Protein AF-A0A7C4VHU2-F1 (afdb_monomer)

Foldseek 3Di:
DDDDPLNVLVVVLVVLVVVLVVLVVVLVVCVVVVVPVVSVVSVVVSVVSVVVSVVSVVVNVVVPPD

pLDDT: mean 94.83, std 6.94, range [57.75, 98.62]

Sequence (66 aa):
MAETELERAQRLFDEGAARIERQRALISELRADGHADLAEKAAQLLGQLLALQAEHEANLRKLRSP

Nearest PDB structures (foldseek):
  8ftm-assembly2_B  TM=8.576E-01  e=1.470E+00  Thermochaetoides thermophila DSM 1495
  3k79-assembly1_A-2  TM=9.486E-01  e=1.790E+00  Escherichia coli
  8wqx-assembly1_A  TM=9.247E-01  e=3.693E+00  Ureaplasma diversum
  8wr0-assembly1_H  TM=9.226E-01  e=5.480E+00  Ureaplasma diversum
  6zvs-assembly1_A  TM=9.406E-01  e=9.908E+00  Nostoc punctiforme

Radius of gyration: 15.18 Å; Cα contacts (8 Å, |Δi|>4): 39; chains: 1; bounding box: 42×16×43 Å

Mean predicted aligned error: 3.18 Å

Solvent-accessible surface area (backbone atoms only — not comparable to full-atom values): 3619 Å² total; per-residue (Å²): 134,82,82,49,74,61,58,50,35,50,52,53,36,53,55,42,52,58,48,51,52,52,47,51,52,50,31,52,50,29,48,74,74,66,38,54,72,58,22,50,55,46,48,55,52,46,52,55,50,52,53,53,40,53,53,34,50,53,51,39,51,56,70,72,52,131

Structure (mmCIF, N/CA/C/O backbone):
data_AF-A0A7C4VHU2-F1
#
_entry.id   AF-A0A7C4VHU2-F1
#
loop_
_atom_site.group_PDB
_atom_site.id
_atom_site.type_symbol
_atom_site.label_atom_id
_atom_si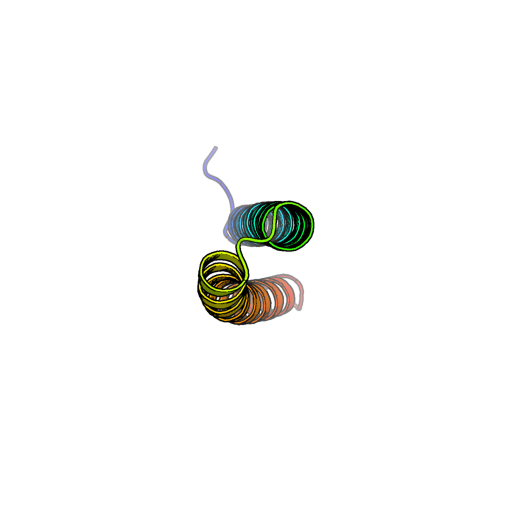te.label_alt_id
_atom_site.label_comp_id
_atom_site.label_asym_id
_atom_site.label_entity_id
_atom_site.label_seq_id
_atom_site.pdbx_PDB_ins_code
_atom_site.Cartn_x
_atom_site.Cartn_y
_atom_site.Cartn_z
_atom_site.occupancy
_atom_site.B_iso_or_equiv
_atom_site.auth_seq_id
_atom_site.auth_comp_id
_atom_site.auth_asym_id
_atom_site.auth_atom_id
_atom_site.pdbx_PDB_model_num
ATOM 1 N N . MET A 1 1 ? -29.425 2.770 7.714 1.00 64.38 1 MET A N 1
ATOM 2 C CA . MET A 1 1 ? -28.673 2.429 8.940 1.00 64.38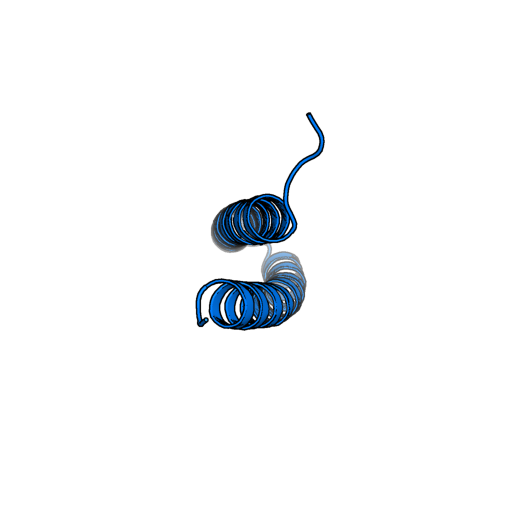 1 MET A CA 1
ATOM 3 C C . MET A 1 1 ? -27.256 2.941 8.756 1.00 64.38 1 MET A C 1
ATOM 5 O O . MET A 1 1 ? -26.785 2.901 7.626 1.00 64.38 1 MET A O 1
ATOM 9 N N . ALA A 1 2 ? -26.639 3.506 9.793 1.00 82.44 2 ALA A N 1
ATOM 10 C CA . ALA A 1 2 ? -25.254 3.971 9.714 1.00 82.44 2 ALA A CA 1
ATOM 11 C C . ALA A 1 2 ? -24.293 2.773 9.806 1.00 82.44 2 ALA A C 1
ATOM 13 O O . ALA A 1 2 ? -24.590 1.820 10.523 1.00 82.44 2 ALA A O 1
ATOM 14 N N . GLU A 1 3 ? -23.187 2.833 9.063 1.00 88.75 3 GLU A N 1
ATOM 15 C CA . GLU A 1 3 ? -22.082 1.865 9.116 1.00 88.75 3 GLU A CA 1
ATOM 16 C C . GLU A 1 3 ? -21.516 1.793 10.547 1.00 88.75 3 GLU A C 1
ATOM 18 O O . GLU A 1 3 ? -21.302 2.828 11.184 1.00 88.75 3 GLU A O 1
ATOM 23 N N . THR A 1 4 ? -21.280 0.584 11.059 1.00 94.56 4 THR A N 1
ATOM 24 C CA . THR A 1 4 ? -20.593 0.375 12.342 1.00 94.56 4 THR A CA 1
ATOM 25 C C . THR A 1 4 ? -19.097 0.673 12.219 1.00 94.56 4 THR A C 1
ATOM 27 O O . THR A 1 4 ? -18.516 0.628 11.135 1.00 94.56 4 THR A O 1
ATOM 30 N N . GLU A 1 5 ? -18.421 0.938 13.339 1.00 92.12 5 GLU A N 1
ATOM 31 C CA . GLU A 1 5 ? -16.969 1.169 13.327 1.00 92.12 5 GLU A CA 1
ATOM 32 C C . GLU A 1 5 ? -16.187 -0.039 12.790 1.00 92.12 5 GLU A C 1
ATOM 34 O O . GLU A 1 5 ? -15.197 0.136 12.078 1.00 92.12 5 GLU A O 1
ATOM 39 N N . LEU A 1 6 ? -16.660 -1.260 13.070 1.00 93.75 6 LEU A N 1
ATOM 40 C CA . LEU A 1 6 ? -16.064 -2.494 12.563 1.00 93.75 6 LEU A CA 1
ATOM 41 C C . LEU A 1 6 ? -16.235 -2.633 11.045 1.00 93.75 6 LEU A C 1
ATOM 43 O O . LEU A 1 6 ? -15.265 -2.944 10.355 1.00 93.75 6 LEU A O 1
ATOM 47 N N . GLU A 1 7 ? -17.434 -2.374 10.516 1.00 94.88 7 GLU A N 1
ATOM 48 C CA . GLU A 1 7 ? -17.691 -2.386 9.068 1.00 94.88 7 GLU A CA 1
ATOM 49 C C . GLU A 1 7 ? -16.847 -1.327 8.352 1.00 94.88 7 GLU A C 1
ATOM 51 O O . GLU A 1 7 ? -16.198 -1.626 7.347 1.00 94.88 7 GLU A O 1
ATOM 56 N N . ARG A 1 8 ? -16.757 -0.121 8.923 1.00 92.88 8 ARG A N 1
ATOM 57 C CA . ARG A 1 8 ? -15.917 0.954 8.390 1.00 92.88 8 ARG A CA 1
ATOM 58 C C . ARG A 1 8 ? -14.441 0.568 8.369 1.00 92.88 8 ARG A C 1
ATOM 60 O O . ARG A 1 8 ? -13.762 0.806 7.371 1.00 92.88 8 ARG A O 1
ATOM 67 N N . ALA A 1 9 ? -13.930 -0.008 9.457 1.00 93.50 9 ALA A N 1
ATOM 68 C CA . ALA A 1 9 ? -12.540 -0.447 9.540 1.00 93.50 9 ALA A CA 1
ATOM 69 C C . ALA A 1 9 ? -12.238 -1.575 8.544 1.00 93.50 9 ALA A C 1
ATOM 71 O O . ALA A 1 9 ? -11.194 -1.546 7.892 1.00 93.50 9 ALA A O 1
ATOM 72 N N . GLN A 1 10 ? -13.164 -2.527 8.384 1.00 96.06 10 GLN A N 1
ATOM 73 C CA . GLN A 1 10 ? -13.050 -3.598 7.397 1.00 96.06 10 GLN A CA 1
ATOM 74 C C . GLN A 1 10 ? -12.984 -3.035 5.977 1.00 96.06 10 GLN A C 1
ATOM 76 O O . GLN A 1 10 ? -12.068 -3.360 5.226 1.00 96.06 10 GLN A O 1
ATOM 81 N N . ARG A 1 11 ? -13.902 -2.129 5.630 1.00 95.00 11 ARG A N 1
ATOM 82 C CA . ARG A 1 11 ? -13.931 -1.507 4.308 1.00 95.00 11 ARG A CA 1
ATOM 83 C C . ARG A 1 11 ? -12.649 -0.733 4.006 1.00 95.00 11 ARG A C 1
ATOM 85 O O . ARG A 1 11 ? -12.106 -0.868 2.915 1.00 95.00 11 ARG A O 1
ATOM 92 N N . LEU A 1 12 ? -12.138 0.049 4.959 1.00 93.06 12 LEU A N 1
ATOM 93 C CA . 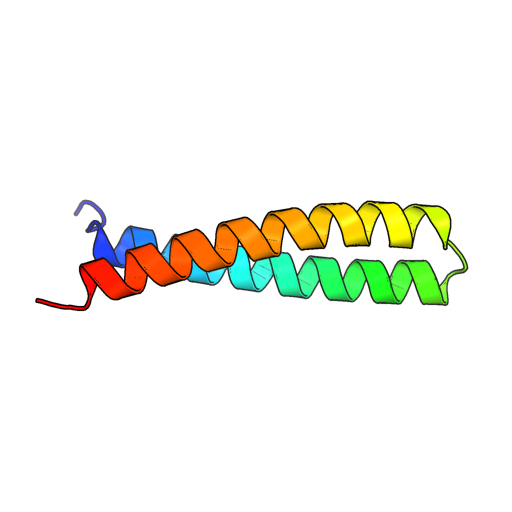LEU A 1 12 ? -10.876 0.780 4.786 1.00 93.06 12 LEU A CA 1
ATOM 94 C C . LEU A 1 12 ? -9.680 -0.164 4.597 1.00 93.06 12 LEU A C 1
ATOM 96 O O . LEU A 1 12 ? -8.814 0.114 3.767 1.00 93.06 12 LEU A O 1
ATOM 100 N N . PHE A 1 13 ? -9.650 -1.286 5.322 1.00 95.75 13 PHE A N 1
ATOM 101 C CA . PHE A 1 13 ? -8.638 -2.324 5.137 1.00 95.75 13 PHE A CA 1
ATOM 102 C C . PHE A 1 13 ? -8.706 -2.928 3.724 1.00 95.75 13 PHE A C 1
ATOM 104 O O . PHE A 1 13 ? -7.681 -3.020 3.049 1.00 95.75 13 PHE A O 1
ATOM 111 N N . ASP A 1 14 ? -9.897 -3.284 3.243 1.00 96.81 14 ASP A N 1
ATOM 112 C CA . ASP A 1 14 ? -10.071 -3.885 1.915 1.00 96.81 14 ASP A CA 1
ATOM 113 C C .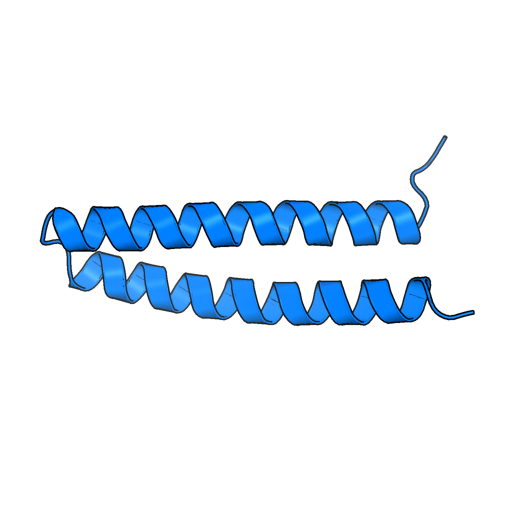 ASP A 1 14 ? -9.742 -2.889 0.787 1.00 96.81 14 ASP A C 1
ATOM 115 O O . ASP A 1 14 ? -9.048 -3.225 -0.178 1.00 96.81 14 ASP A O 1
ATOM 119 N N . GLU A 1 15 ? -10.168 -1.629 0.925 1.00 95.69 15 GLU A N 1
ATOM 120 C CA . GLU A 1 15 ? -9.823 -0.554 -0.009 1.00 95.69 15 GLU A CA 1
ATOM 121 C C . GLU A 1 15 ? -8.308 -0.316 -0.077 1.00 95.69 15 GLU A C 1
ATOM 123 O O . GLU A 1 15 ? -7.761 -0.112 -1.168 1.00 95.69 15 GLU A O 1
ATOM 128 N N . GLY A 1 16 ? -7.625 -0.330 1.070 1.00 96.31 16 GLY A N 1
ATOM 129 C CA . GLY A 1 16 ? -6.178 -0.164 1.147 1.00 96.31 16 GLY A CA 1
ATOM 130 C C . GLY A 1 16 ? -5.427 -1.324 0.490 1.00 96.31 16 GLY A C 1
ATOM 131 O O . GLY A 1 16 ? -4.539 -1.084 -0.334 1.00 96.31 16 GLY A O 1
ATOM 132 N N . ALA A 1 17 ? -5.856 -2.567 0.729 1.00 96.94 17 ALA A N 1
ATOM 133 C CA . ALA A 1 17 ? -5.305 -3.752 0.071 1.00 96.94 17 ALA A CA 1
ATOM 134 C C . ALA A 1 17 ? -5.449 -3.671 -1.461 1.00 96.94 17 ALA A C 1
ATOM 136 O O . ALA A 1 17 ? -4.478 -3.858 -2.196 1.00 96.94 17 ALA A O 1
ATOM 137 N N . ALA A 1 18 ? -6.626 -3.280 -1.961 1.00 97.75 18 ALA A N 1
ATOM 138 C CA . ALA A 1 18 ? -6.857 -3.113 -3.397 1.00 97.75 18 ALA A CA 1
ATOM 139 C C . ALA A 1 18 ? -6.020 -1.979 -4.025 1.00 97.75 18 ALA A C 1
ATOM 141 O O . ALA A 1 18 ? -5.678 -2.024 -5.210 1.00 97.75 18 ALA A O 1
ATOM 142 N N . ARG A 1 19 ? -5.696 -0.921 -3.269 1.00 96.81 19 ARG A N 1
ATOM 143 C CA . ARG A 1 19 ? -4.782 0.142 -3.729 1.00 96.81 19 ARG A CA 1
ATOM 144 C C . ARG A 1 19 ? -3.338 -0.347 -3.782 1.00 96.81 19 ARG A C 1
ATOM 146 O O . ARG A 1 19 ? -2.654 -0.048 -4.754 1.00 96.81 19 ARG A O 1
ATOM 153 N N . ILE A 1 20 ? -2.901 -1.118 -2.787 1.00 98.44 20 ILE A N 1
ATOM 154 C CA . ILE A 1 20 ? -1.565 -1.726 -2.750 1.00 98.44 20 ILE A CA 1
ATOM 155 C C . ILE A 1 20 ? -1.341 -2.626 -3.965 1.00 98.44 20 ILE A C 1
ATOM 157 O O . ILE A 1 20 ? -0.329 -2.473 -4.646 1.00 98.44 20 ILE A O 1
ATOM 161 N N . GLU A 1 21 ? -2.290 -3.506 -4.285 1.00 98.38 21 GLU A N 1
ATOM 162 C CA . GLU A 1 21 ? -2.152 -4.408 -5.434 1.00 98.38 21 GLU A CA 1
ATOM 163 C C . GLU A 1 21 ? -2.085 -3.648 -6.763 1.00 98.38 21 GLU A C 1
ATOM 165 O O . GLU A 1 21 ? -1.199 -3.899 -7.581 1.00 98.38 21 GLU A O 1
ATOM 170 N N . ARG A 1 22 ? -2.934 -2.629 -6.951 1.00 98.12 22 ARG A N 1
ATOM 171 C CA . ARG A 1 22 ? -2.854 -1.752 -8.132 1.00 98.12 22 ARG A CA 1
ATOM 172 C C . ARG A 1 22 ? -1.522 -1.009 -8.220 1.00 98.12 22 ARG A C 1
ATOM 174 O O . ARG A 1 22 ? -0.959 -0.892 -9.303 1.00 98.12 22 ARG A O 1
ATOM 181 N N . GLN A 1 23 ? -0.992 -0.541 -7.091 1.00 98.31 23 GLN A N 1
ATOM 182 C CA . GLN A 1 23 ? 0.300 0.140 -7.050 1.00 98.31 23 GLN A CA 1
ATOM 183 C C . GLN A 1 23 ? 1.455 -0.811 -7.405 1.00 98.31 23 GLN A C 1
ATOM 185 O O . GLN A 1 23 ? 2.380 -0.416 -8.113 1.00 98.31 23 GLN A O 1
ATOM 190 N N . ARG A 1 24 ? 1.402 -2.073 -6.956 1.00 98.62 24 ARG A N 1
ATOM 191 C CA . ARG A 1 24 ? 2.381 -3.107 -7.333 1.00 98.62 24 ARG A CA 1
ATOM 192 C C . ARG A 1 24 ? 2.346 -3.396 -8.831 1.00 98.62 24 ARG A C 1
ATOM 194 O O . ARG A 1 24 ? 3.412 -3.463 -9.442 1.00 98.62 24 ARG A O 1
ATOM 201 N N . ALA A 1 25 ? 1.151 -3.522 -9.409 1.00 98.50 25 ALA A N 1
ATOM 202 C CA . ALA A 1 25 ? 0.979 -3.715 -10.847 1.00 98.50 25 ALA A CA 1
ATOM 203 C C . ALA A 1 25 ? 1.585 -2.548 -11.643 1.00 98.50 25 ALA A C 1
ATOM 205 O O . ALA A 1 25 ? 2.436 -2.777 -12.498 1.00 98.50 25 ALA A O 1
ATOM 206 N N . LEU A 1 26 ? 1.272 -1.303 -11.262 1.00 98.31 26 LEU A N 1
ATOM 207 C CA . LEU A 1 26 ? 1.838 -0.106 -11.891 1.00 98.31 26 LEU A CA 1
ATOM 208 C C . LEU A 1 26 ? 3.373 -0.079 -11.832 1.00 98.31 26 LEU A C 1
ATOM 210 O O . LEU A 1 26 ? 4.027 0.240 -12.818 1.00 98.31 26 LEU A O 1
ATOM 214 N N . ILE A 1 27 ? 3.977 -0.421 -10.688 1.00 98.56 27 ILE A N 1
ATOM 215 C CA . ILE A 1 27 ? 5.444 -0.495 -10.573 1.00 98.56 27 ILE A CA 1
ATOM 216 C C . ILE A 1 27 ? 6.012 -1.542 -11.536 1.00 98.56 27 ILE A C 1
ATOM 218 O O . ILE A 1 27 ? 7.060 -1.309 -12.138 1.00 98.56 27 ILE A O 1
ATOM 222 N N . SER A 1 28 ? 5.346 -2.691 -11.670 1.00 98.44 28 SER A N 1
ATOM 223 C CA . SER A 1 28 ? 5.761 -3.742 -12.601 1.00 98.44 28 SER A CA 1
ATOM 224 C C . SER A 1 28 ? 5.699 -3.268 -14.054 1.00 98.44 28 SER A C 1
ATOM 226 O O . SER A 1 28 ? 6.655 -3.486 -14.793 1.00 98.44 28 SER A O 1
ATOM 228 N N . GLU A 1 29 ? 4.620 -2.587 -14.442 1.00 98.56 29 GLU A N 1
ATOM 229 C CA . GLU A 1 29 ? 4.439 -2.007 -15.781 1.00 98.56 29 GLU A CA 1
ATOM 230 C C . GLU A 1 29 ? 5.504 -0.943 -16.075 1.00 98.56 29 GLU A C 1
ATOM 232 O O . GLU A 1 29 ? 6.245 -1.061 -17.046 1.00 98.56 29 GLU A O 1
ATOM 237 N N . LEU A 1 30 ? 5.699 0.021 -15.167 1.00 98.62 30 LEU A N 1
ATOM 238 C CA . LEU A 1 30 ? 6.717 1.068 -15.317 1.00 98.62 30 LEU A CA 1
ATOM 239 C C . LEU A 1 30 ? 8.130 0.493 -15.474 1.00 98.62 30 LEU A C 1
ATOM 241 O O . LEU A 1 30 ? 8.937 1.030 -16.230 1.00 98.62 30 LEU A O 1
ATOM 245 N N . ARG A 1 31 ? 8.450 -0.597 -14.767 1.00 98.19 31 ARG A N 1
ATOM 246 C CA . ARG A 1 31 ? 9.742 -1.283 -14.924 1.00 98.19 31 ARG A CA 1
ATOM 247 C C . ARG A 1 31 ? 9.860 -1.977 -16.274 1.00 98.19 31 ARG A C 1
ATOM 249 O O . ARG A 1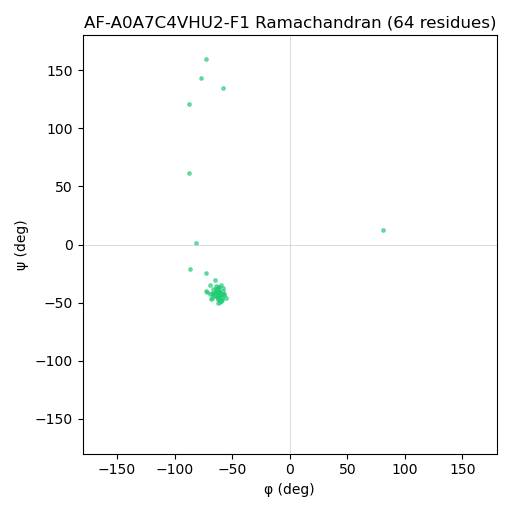 31 ? 10.925 -1.896 -16.879 1.00 98.19 31 ARG A O 1
ATOM 256 N N . ALA A 1 32 ? 8.802 -2.649 -16.723 1.00 98.38 32 ALA A N 1
ATOM 257 C CA . ALA A 1 32 ? 8.780 -3.327 -18.016 1.00 98.38 32 ALA A CA 1
ATOM 258 C C . ALA A 1 32 ? 8.945 -2.339 -19.182 1.00 98.38 32 ALA A C 1
ATOM 260 O O . ALA A 1 32 ? 9.678 -2.627 -20.125 1.00 98.38 32 ALA A O 1
ATOM 261 N N . ASP A 1 33 ? 8.362 -1.147 -19.058 1.00 98.38 33 ASP A N 1
ATOM 262 C CA . ASP A 1 33 ? 8.426 -0.080 -20.062 1.00 98.38 33 ASP A CA 1
ATOM 263 C C . ASP A 1 33 ? 9.728 0.750 -19.998 1.00 98.38 33 ASP A C 1
ATOM 265 O O . ASP A 1 33 ? 9.925 1.686 -20.772 1.00 98.38 33 ASP A O 1
ATOM 269 N N . GLY A 1 34 ? 10.649 0.421 -19.082 1.00 98.19 34 GLY A N 1
ATOM 270 C CA . GLY A 1 34 ? 11.944 1.098 -18.945 1.00 98.19 34 GLY A CA 1
ATOM 271 C C . GLY A 1 34 ? 11.902 2.424 -18.174 1.00 98.19 34 GLY A C 1
ATOM 272 O O . GLY A 1 34 ? 12.885 3.164 -18.150 1.00 98.19 34 GLY A O 1
ATOM 273 N N . HIS A 1 35 ? 10.799 2.731 -17.494 1.00 98.12 35 HIS A N 1
ATOM 274 C CA . HIS A 1 35 ? 10.618 3.939 -16.689 1.00 98.12 35 HIS A CA 1
ATOM 275 C C . HIS A 1 35 ? 11.111 3.758 -15.242 1.00 98.12 35 HIS A C 1
ATOM 277 O O . HIS A 1 35 ? 10.342 3.887 -14.284 1.00 98.12 35 HIS A O 1
ATOM 283 N N . ALA A 1 36 ? 12.406 3.476 -15.066 1.00 96.75 36 ALA A N 1
ATOM 284 C CA . ALA A 1 36 ? 13.004 3.168 -13.759 1.00 96.75 36 ALA A CA 1
ATOM 285 C C . ALA A 1 36 ? 12.764 4.261 -12.694 1.00 96.75 36 ALA A C 1
ATOM 287 O O . ALA A 1 36 ? 12.304 3.946 -11.596 1.00 96.75 36 ALA A O 1
ATOM 288 N N . ASP A 1 37 ? 12.969 5.539 -13.033 1.00 97.94 37 ASP A N 1
ATOM 289 C CA . ASP A 1 37 ? 12.778 6.662 -12.099 1.00 97.94 37 ASP A CA 1
ATOM 290 C C . ASP A 1 37 ? 11.323 6.793 -11.619 1.00 97.94 37 ASP A C 1
ATOM 292 O O . ASP A 1 37 ? 11.050 7.132 -10.464 1.00 97.94 37 ASP A O 1
ATOM 296 N N . LEU A 1 38 ? 10.358 6.533 -12.510 1.00 98.19 38 LEU A N 1
ATOM 297 C CA . LEU A 1 38 ? 8.937 6.554 -12.160 1.00 98.19 38 LEU A CA 1
ATOM 298 C C . LEU A 1 38 ? 8.574 5.342 -11.303 1.00 98.19 38 LEU A C 1
ATOM 300 O O . LEU A 1 38 ? 7.836 5.492 -10.330 1.00 98.19 38 LEU A O 1
ATOM 304 N N . ALA A 1 39 ? 9.122 4.166 -11.617 1.00 98.50 39 ALA A N 1
ATOM 305 C CA . ALA A 1 39 ? 8.935 2.965 -10.815 1.00 98.50 39 ALA A CA 1
ATOM 306 C C . ALA A 1 39 ? 9.485 3.133 -9.389 1.00 98.50 39 ALA A C 1
ATOM 308 O O . ALA A 1 39 ? 8.878 2.645 -8.436 1.00 98.50 39 ALA A O 1
ATOM 309 N N . GLU A 1 40 ? 10.601 3.843 -9.219 1.00 97.81 40 GLU A N 1
ATOM 310 C CA . GLU A 1 40 ? 11.166 4.133 -7.901 1.00 97.81 40 GLU A CA 1
ATOM 311 C C . GLU A 1 40 ? 10.281 5.090 -7.093 1.00 97.81 40 GLU A C 1
ATOM 313 O O . GLU A 1 40 ? 9.935 4.791 -5.948 1.00 97.81 40 GLU A O 1
ATOM 318 N N . LYS A 1 41 ? 9.808 6.186 -7.701 1.00 98.00 41 LYS A N 1
ATOM 319 C CA . LYS A 1 41 ? 8.826 7.086 -7.065 1.00 98.00 41 LYS A CA 1
ATOM 320 C C . LYS A 1 41 ? 7.540 6.346 -6.690 1.00 98.00 41 LYS A C 1
ATOM 322 O O . LYS A 1 41 ? 7.010 6.516 -5.593 1.00 98.00 41 LYS A O 1
ATOM 327 N N . ALA A 1 42 ? 7.055 5.478 -7.575 1.00 98.00 42 ALA A N 1
ATOM 328 C CA . ALA A 1 42 ? 5.891 4.641 -7.322 1.00 98.00 42 ALA A CA 1
ATOM 329 C C . ALA A 1 42 ? 6.132 3.642 -6.171 1.00 98.00 42 ALA A C 1
ATOM 331 O O . ALA A 1 42 ? 5.218 3.394 -5.381 1.00 98.00 42 ALA A O 1
ATOM 332 N N . ALA A 1 43 ? 7.347 3.108 -6.025 1.00 98.25 43 ALA A N 1
ATOM 333 C CA . ALA A 1 43 ? 7.719 2.237 -4.911 1.00 98.25 43 ALA A CA 1
ATOM 334 C C . ALA A 1 43 ? 7.785 2.985 -3.568 1.00 98.25 43 ALA A C 1
ATOM 336 O O . ALA A 1 43 ? 7.380 2.435 -2.544 1.00 98.25 43 ALA A O 1
ATOM 337 N N . GLN A 1 44 ? 8.217 4.249 -3.559 1.00 97.88 44 GLN A N 1
ATOM 338 C CA . GLN A 1 44 ? 8.177 5.089 -2.354 1.00 97.88 44 GLN A CA 1
ATOM 339 C C . GLN A 1 44 ? 6.735 5.309 -1.872 1.00 97.88 44 GLN A C 1
ATOM 341 O O . GLN A 1 44 ? 6.444 5.148 -0.685 1.00 97.88 44 GLN A O 1
ATOM 346 N N . LEU A 1 45 ? 5.810 5.594 -2.796 1.00 97.12 45 LEU A N 1
ATOM 347 C CA . LEU A 1 45 ? 4.378 5.705 -2.489 1.00 97.12 45 LEU A CA 1
ATOM 348 C C . LEU A 1 45 ? 3.789 4.378 -1.993 1.00 97.12 45 LEU A C 1
ATOM 350 O O . LEU A 1 45 ? 3.003 4.366 -1.046 1.00 97.12 45 LEU A O 1
ATOM 354 N N . LEU A 1 46 ? 4.203 3.248 -2.577 1.00 98.31 46 LEU A N 1
ATOM 355 C CA . LEU A 1 46 ? 3.811 1.926 -2.088 1.00 98.31 46 LEU A CA 1
ATOM 356 C C . LEU A 1 46 ? 4.231 1.717 -0.625 1.00 98.31 46 LEU A C 1
ATOM 358 O O . LEU A 1 46 ? 3.449 1.180 0.154 1.00 98.31 46 LEU A O 1
ATOM 362 N N . GLY A 1 47 ? 5.422 2.175 -0.230 1.00 98.00 47 GLY A N 1
ATOM 363 C CA . GLY A 1 47 ? 5.873 2.123 1.164 1.00 98.00 47 GLY A CA 1
ATOM 364 C C . GLY A 1 47 ? 4.927 2.847 2.129 1.00 98.00 47 GLY A C 1
ATOM 365 O O . GLY A 1 47 ? 4.590 2.309 3.183 1.00 98.00 47 GLY A O 1
ATOM 366 N N . GLN A 1 48 ? 4.431 4.025 1.742 1.00 96.75 48 GLN A N 1
ATOM 367 C CA . GLN A 1 48 ? 3.457 4.785 2.537 1.00 96.75 48 GLN A CA 1
ATOM 368 C C . GLN A 1 48 ? 2.109 4.058 2.643 1.00 96.75 48 GLN A C 1
ATOM 370 O O . GLN A 1 48 ? 1.529 3.986 3.725 1.00 96.75 48 GLN A O 1
ATOM 375 N N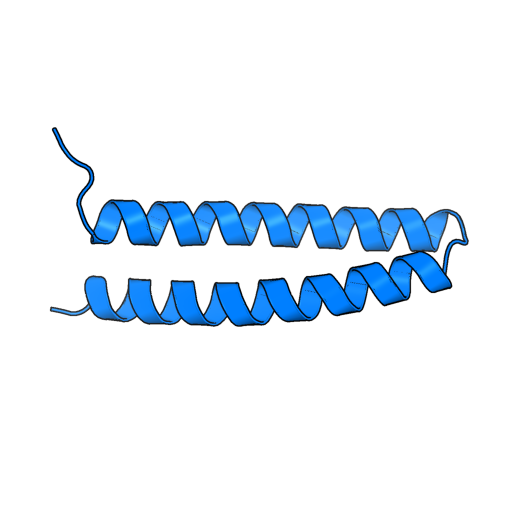 . LEU A 1 49 ? 1.630 3.473 1.539 1.00 96.75 49 LEU A N 1
ATOM 376 C CA . LEU A 1 49 ? 0.391 2.689 1.531 1.00 96.75 49 LEU A CA 1
ATOM 377 C C . LEU A 1 49 ? 0.495 1.447 2.424 1.00 96.75 49 LEU A C 1
ATOM 379 O O . LEU A 1 49 ? -0.452 1.133 3.138 1.00 96.75 49 LEU A O 1
ATOM 383 N N . LEU A 1 50 ? 1.642 0.762 2.417 1.00 98.19 50 LEU A N 1
ATOM 384 C CA . LEU A 1 50 ? 1.885 -0.401 3.273 1.00 98.19 50 LEU A CA 1
ATOM 385 C C . LEU A 1 50 ? 1.881 -0.032 4.762 1.00 98.19 50 LEU A C 1
ATOM 387 O O . LEU A 1 50 ? 1.307 -0.768 5.562 1.00 98.19 50 LEU A O 1
ATOM 391 N N . ALA A 1 51 ? 2.473 1.107 5.132 1.00 96.94 51 ALA A N 1
ATOM 392 C CA . ALA A 1 51 ? 2.441 1.593 6.510 1.00 96.94 51 ALA A CA 1
ATOM 393 C C . ALA A 1 51 ? 1.004 1.888 6.970 1.00 96.94 51 ALA A C 1
ATOM 395 O O . ALA A 1 51 ? 0.575 1.402 8.016 1.00 96.94 51 ALA A O 1
ATOM 396 N N . LEU A 1 52 ? 0.228 2.595 6.141 1.00 95.25 52 LEU A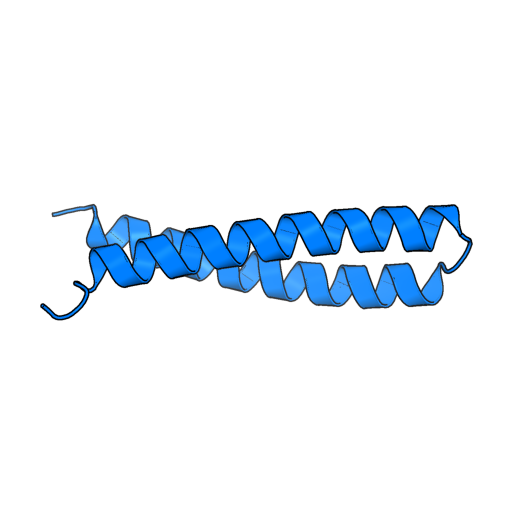 N 1
ATOM 397 C CA . 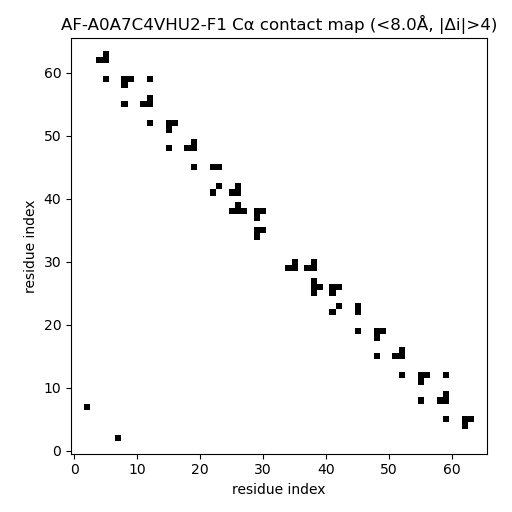LEU A 1 52 ? -1.176 2.885 6.430 1.00 95.25 52 LEU A CA 1
ATOM 398 C C . LEU A 1 52 ? -2.020 1.603 6.537 1.00 95.25 52 LEU A C 1
ATOM 400 O O . LEU A 1 52 ? -2.857 1.476 7.429 1.00 95.25 52 LEU A O 1
ATOM 404 N N . GLN A 1 53 ? -1.776 0.622 5.663 1.00 97.62 53 GLN A N 1
ATOM 405 C CA . GLN A 1 53 ? -2.463 -0.667 5.711 1.00 97.62 53 GLN A CA 1
ATOM 406 C C . GLN A 1 53 ? -2.180 -1.420 7.013 1.00 97.62 53 GLN A C 1
ATOM 408 O O . GLN A 1 53 ? -3.097 -2.012 7.582 1.00 97.62 53 GLN A O 1
ATOM 413 N N . ALA A 1 54 ? -0.943 -1.373 7.515 1.00 97.06 54 ALA A N 1
ATOM 414 C CA . ALA A 1 54 ? -0.591 -1.982 8.794 1.00 97.06 54 ALA A CA 1
ATOM 415 C C . ALA A 1 54 ? -1.337 -1.322 9.969 1.00 97.06 54 ALA A C 1
ATOM 417 O O . ALA A 1 54 ? -1.795 -2.018 10.879 1.00 97.06 54 ALA A O 1
ATOM 418 N N . GLU A 1 55 ? -1.526 0.002 9.940 1.00 94.38 55 GLU A N 1
ATOM 419 C CA . GLU A 1 55 ? -2.350 0.710 10.929 1.00 94.38 55 GLU A CA 1
ATOM 420 C C . GLU A 1 55 ? -3.826 0.294 10.849 1.00 94.38 55 GLU A C 1
ATOM 422 O O . GLU A 1 55 ? -4.455 0.026 11.877 1.00 94.38 55 GLU A O 1
ATOM 427 N N . HIS A 1 56 ? -4.383 0.195 9.638 1.00 93.50 56 HIS A N 1
ATOM 428 C CA . HIS A 1 56 ? -5.752 -0.284 9.427 1.00 93.50 56 HIS A CA 1
ATOM 429 C C . HIS A 1 56 ? -5.939 -1.720 9.924 1.00 93.50 56 HIS A C 1
ATOM 431 O O . HIS A 1 56 ? -6.916 -2.004 10.617 1.00 93.50 56 HIS A O 1
ATOM 437 N N . GLU A 1 57 ? -4.982 -2.606 9.651 1.00 96.50 57 GLU A N 1
ATOM 438 C CA . GLU A 1 57 ? -4.992 -3.983 10.142 1.00 96.50 57 GLU A CA 1
ATOM 439 C C . GLU A 1 57 ? -4.954 -4.044 11.675 1.00 96.50 57 GLU A C 1
ATOM 441 O O . GLU A 1 57 ? -5.713 -4.792 12.296 1.00 96.50 57 GLU A O 1
ATOM 446 N N . ALA A 1 58 ? -4.097 -3.235 12.304 1.00 94.25 58 ALA A N 1
ATOM 447 C CA . ALA A 1 58 ? -3.998 -3.162 13.756 1.00 94.25 58 ALA A CA 1
ATOM 448 C C . ALA A 1 58 ? -5.303 -2.657 14.391 1.00 94.25 58 ALA A C 1
ATOM 450 O O . ALA A 1 58 ? -5.750 -3.207 15.399 1.00 94.25 58 ALA A O 1
ATOM 451 N N . ASN A 1 59 ? -5.941 -1.647 13.797 1.00 91.38 59 ASN A N 1
ATOM 452 C CA . ASN A 1 59 ? -7.227 -1.130 14.267 1.00 91.38 59 ASN A CA 1
ATOM 453 C C . ASN A 1 59 ? -8.348 -2.158 14.099 1.00 91.38 59 ASN A C 1
ATOM 455 O O . ASN A 1 59 ? -9.121 -2.380 15.029 1.00 91.38 59 ASN A O 1
ATOM 459 N N . LEU A 1 60 ? -8.392 -2.848 12.959 1.00 94.56 60 LEU A N 1
ATOM 460 C CA . LEU A 1 60 ? -9.353 -3.916 12.714 1.00 94.56 60 LEU A CA 1
ATOM 461 C C . LEU A 1 60 ? -9.187 -5.064 13.720 1.00 94.56 60 LEU A C 1
ATOM 463 O O . LEU A 1 60 ? -10.176 -5.565 14.250 1.00 94.56 60 LEU A O 1
ATOM 467 N N . ARG A 1 61 ? -7.944 -5.451 14.040 1.00 94.62 61 ARG A N 1
ATOM 468 C CA . ARG A 1 61 ? -7.660 -6.441 15.090 1.00 94.62 61 ARG A CA 1
ATOM 469 C C . ARG A 1 61 ? -8.168 -5.993 16.459 1.00 94.62 61 ARG A C 1
ATOM 471 O O . ARG A 1 61 ? -8.774 -6.801 17.151 1.00 94.62 61 ARG A O 1
ATOM 478 N N . LYS A 1 62 ? -7.968 -4.727 16.837 1.00 93.50 62 LYS A N 1
ATOM 479 C CA . LYS A 1 62 ? -8.481 -4.183 18.107 1.00 93.50 62 LYS A CA 1
ATOM 480 C C . LYS A 1 62 ? -10.007 -4.219 18.182 1.00 93.50 62 LYS A C 1
ATOM 482 O O . LYS A 1 62 ? -10.530 -4.572 19.222 1.00 93.50 62 LYS A O 1
ATOM 487 N N . LEU A 1 63 ? -10.704 -3.894 17.092 1.00 92.62 63 LEU A N 1
ATOM 488 C CA . LEU A 1 63 ? -12.174 -3.898 17.050 1.00 92.62 63 LEU A CA 1
ATOM 489 C C . LEU A 1 63 ? -12.780 -5.309 17.041 1.00 92.62 63 LEU A C 1
ATOM 49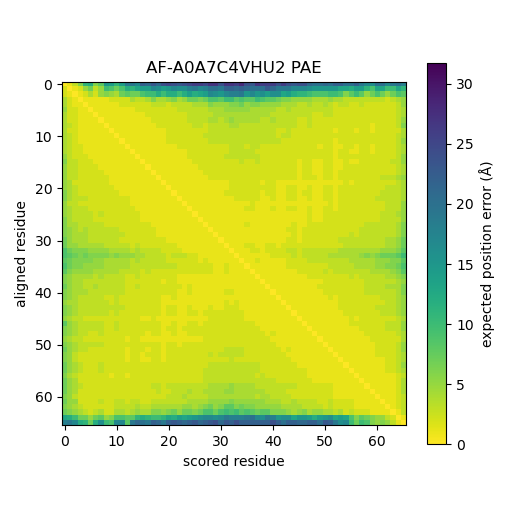1 O O . LEU A 1 63 ? -13.937 -5.483 17.408 1.00 92.62 63 LEU A O 1
ATOM 495 N N . ARG A 1 64 ? -12.023 -6.313 16.584 1.00 91.88 64 ARG A N 1
ATOM 496 C CA . ARG A 1 64 ? -12.448 -7.723 16.564 1.00 91.88 64 ARG A CA 1
ATOM 497 C C . ARG A 1 64 ? -12.165 -8.462 17.873 1.00 91.88 64 ARG A C 1
ATOM 499 O O . ARG A 1 64 ? -12.773 -9.505 18.104 1.00 91.88 64 ARG A O 1
ATOM 506 N N . SER A 1 65 ? -11.237 -7.964 18.684 1.00 78.75 65 SER A N 1
ATOM 507 C CA . SER A 1 65 ? -10.926 -8.524 19.999 1.00 78.75 65 SER A CA 1
ATOM 508 C C . SER A 1 65 ? -11.854 -7.896 21.052 1.00 78.75 65 SER A C 1
ATOM 510 O O . SER A 1 65 ? -11.846 -6.672 21.163 1.00 78.75 65 SER A O 1
ATOM 512 N N . PRO A 1 66 ? -12.662 -8.694 21.776 1.00 57.75 66 PRO A N 1
ATOM 513 C CA . PRO A 1 66 ? -13.629 -8.205 22.763 1.00 57.75 66 PRO A CA 1
ATOM 514 C C . PRO A 1 66 ? -12.985 -7.577 24.005 1.00 57.75 66 PRO A C 1
ATOM 516 O O . PRO A 1 66 ? -11.844 -7.967 24.354 1.00 57.75 66 PRO A O 1
#

Secondary structure (DSSP, 8-state):
-PPPHHHHHHHHHHHHHHHHHHHHHHHHHHHHTT-HHHHHHHHHHHHHHHHHHHHHHHHHHHHH--